Protein AF-A0A6V8P8J8-F1 (afdb_monomer_lite)

Organism: NCBI:txid2754717

Sequence (71 aa):
MRKANQLMDGGIVAIGNGPTALFEVCDLVRKGKARPALIIGVPVGFVGAAESKKELITLPVPFITNQGGKG

Secondary structure (DSSP, 8-state):
-TTTGGGTTTSEEEESS-HHHHHHHHHHHHTTS---SEEEE----SSSHHHHHHHHHTSSS-EEE-STT--

Structure (mmCIF, N/CA/C/O backbone):
data_AF-A0A6V8P8J8-F1
#
_entry.id   AF-A0A6V8P8J8-F1
#
loop_
_atom_site.group_PDB
_atom_site.id
_atom_site.type_symbol
_atom_site.label_atom_id
_atom_site.label_alt_id
_atom_site.label_comp_id
_atom_site.label_asym_id
_atom_site.label_entity_id
_atom_site.label_seq_id
_atom_site.pdbx_PDB_ins_code
_atom_site.Cartn_x
_atom_site.Cartn_y
_atom_site.Cartn_z
_atom_site.occupancy
_atom_site.B_iso_or_equiv
_atom_site.auth_seq_id
_atom_site.auth_comp_id
_atom_site.auth_asym_id
_atom_site.auth_atom_id
_atom_site.pdbx_PDB_model_num
ATOM 1 N N . MET A 1 1 ? 1.165 10.522 3.461 1.00 76.62 1 MET A N 1
ATOM 2 C CA . MET A 1 1 ? 0.364 9.724 4.419 1.00 76.62 1 MET A CA 1
ATOM 3 C C . MET A 1 1 ? 0.003 10.460 5.708 1.00 76.62 1 MET A C 1
ATOM 5 O O . MET A 1 1 ? -1.153 10.387 6.087 1.00 76.62 1 MET A O 1
ATOM 9 N N . ARG A 1 2 ? 0.902 11.232 6.343 1.00 74.25 2 ARG A N 1
ATOM 10 C CA . ARG A 1 2 ? 0.655 11.885 7.655 1.00 74.25 2 ARG A CA 1
ATOM 11 C C . ARG A 1 2 ? -0.685 12.626 7.813 1.00 74.25 2 ARG A C 1
ATOM 13 O O . ARG A 1 2 ? -1.345 12.441 8.824 1.00 74.25 2 ARG A O 1
ATOM 20 N N . LYS A 1 3 ? -1.114 13.412 6.817 1.00 80.00 3 LYS A N 1
ATOM 21 C CA . LYS A 1 3 ? -2.415 14.115 6.856 1.00 80.00 3 LYS A CA 1
ATOM 22 C C . LYS A 1 3 ? -3.619 13.172 6.742 1.00 80.00 3 LYS A C 1
ATOM 24 O O . LYS A 1 3 ? -4.644 13.421 7.353 1.00 80.00 3 LYS A O 1
ATOM 29 N N . ALA A 1 4 ? -3.485 12.098 5.966 1.00 81.38 4 ALA A N 1
ATOM 30 C CA . ALA A 1 4 ? -4.561 11.145 5.717 1.00 81.38 4 ALA A CA 1
ATOM 31 C C . ALA A 1 4 ? -4.669 10.066 6.804 1.00 81.38 4 ALA A C 1
ATOM 33 O O . ALA A 1 4 ? -5.640 9.326 6.794 1.00 81.38 4 ALA A O 1
ATOM 34 N N . ASN A 1 5 ? -3.698 9.959 7.725 1.00 82.25 5 ASN A N 1
ATOM 35 C CA . ASN A 1 5 ? -3.642 8.873 8.712 1.00 82.25 5 ASN A CA 1
ATOM 36 C C . ASN A 1 5 ? -4.932 8.759 9.535 1.00 82.25 5 ASN A C 1
ATOM 38 O O . ASN A 1 5 ? -5.416 7.663 9.774 1.00 82.25 5 ASN A O 1
ATOM 42 N N . GLN A 1 6 ? -5.521 9.900 9.898 1.00 86.19 6 GLN A N 1
ATOM 43 C CA . GLN A 1 6 ? -6.769 9.971 10.666 1.00 86.19 6 GLN A CA 1
ATOM 44 C C . GLN A 1 6 ? -8.002 9.461 9.901 1.00 86.19 6 GLN A C 1
ATOM 46 O O . GLN A 1 6 ? -9.042 9.245 10.508 1.00 86.19 6 GLN A O 1
ATOM 51 N N . LEU A 1 7 ? -7.893 9.279 8.583 1.00 90.75 7 LEU A N 1
ATOM 52 C CA . LEU A 1 7 ? -8.967 8.807 7.706 1.00 90.75 7 LEU A CA 1
ATOM 53 C C . LEU A 1 7 ? -8.770 7.348 7.266 1.00 90.75 7 LEU A C 1
ATOM 55 O O . LEU A 1 7 ? -9.572 6.832 6.493 1.00 90.75 7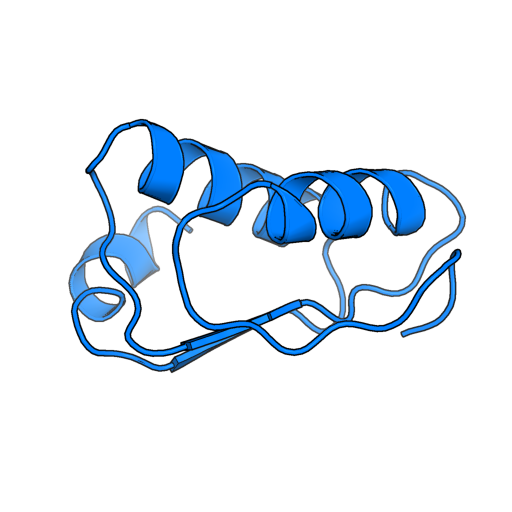 LEU A O 1
ATOM 59 N N . MET A 1 8 ? -7.677 6.698 7.683 1.00 92.31 8 MET A N 1
ATOM 60 C CA . MET A 1 8 ? -7.346 5.349 7.214 1.00 92.31 8 MET A CA 1
ATOM 61 C C . MET A 1 8 ? -8.106 4.267 7.963 1.00 92.31 8 MET A C 1
ATOM 63 O O . MET A 1 8 ? -8.399 3.235 7.371 1.00 92.31 8 MET A O 1
ATOM 67 N N . ASP A 1 9 ? -8.420 4.480 9.237 1.00 95.00 9 ASP A N 1
ATOM 68 C CA . ASP A 1 9 ? -9.068 3.464 10.059 1.00 95.00 9 ASP A CA 1
ATOM 69 C C . ASP A 1 9 ? -10.475 3.157 9.531 1.00 95.00 9 ASP A C 1
ATOM 71 O O . ASP A 1 9 ? -11.316 4.043 9.398 1.00 95.00 9 ASP A O 1
ATOM 75 N N . GLY A 1 10 ? -10.706 1.893 9.167 1.00 95.69 10 GLY A N 1
ATOM 76 C CA . GLY A 1 10 ? -11.942 1.438 8.522 1.00 95.69 10 GLY A CA 1
ATOM 77 C C . GLY A 1 10 ? -12.138 1.921 7.077 1.00 95.69 10 GLY A C 1
ATOM 78 O O . GLY A 1 10 ? -13.110 1.531 6.434 1.00 95.69 10 GLY A O 1
ATOM 79 N N . GLY A 1 11 ? -11.229 2.740 6.544 1.00 96.56 11 GLY A N 1
ATOM 80 C CA . GLY A 1 11 ? -11.298 3.284 5.191 1.00 96.56 11 GLY A CA 1
ATOM 81 C C . GLY A 1 11 ? -10.677 2.377 4.125 1.00 96.56 11 GLY A C 1
ATOM 82 O O . GLY A 1 11 ? -10.013 1.380 4.423 1.00 96.56 11 GLY A O 1
ATOM 83 N N . ILE A 1 12 ? -10.860 2.765 2.859 1.00 97.56 12 ILE A N 1
ATOM 84 C CA . ILE A 1 12 ? -10.161 2.174 1.711 1.00 97.56 12 ILE A CA 1
ATOM 85 C C . ILE A 1 12 ? -8.995 3.086 1.330 1.00 97.56 12 ILE A C 1
ATOM 87 O O . ILE A 1 12 ? -9.194 4.251 0.986 1.00 97.56 12 ILE A O 1
ATOM 91 N N . VAL A 1 13 ? -7.776 2.551 1.358 1.00 97.88 13 VAL A N 1
ATOM 92 C CA . VAL A 1 13 ? -6.562 3.284 0.978 1.00 97.88 13 VAL A CA 1
ATOM 93 C C . VAL A 1 13 ? -6.143 2.866 -0.425 1.00 97.88 13 VAL A C 1
ATOM 95 O O . VAL A 1 13 ? -5.738 1.727 -0.635 1.00 97.88 13 VAL A O 1
ATOM 98 N N . ALA A 1 14 ? -6.216 3.784 -1.390 1.00 98.00 14 ALA A N 1
ATOM 99 C CA . ALA A 1 14 ? -5.846 3.523 -2.780 1.00 98.00 14 ALA A CA 1
ATOM 100 C C . ALA A 1 14 ? -4.553 4.254 -3.170 1.00 98.00 14 ALA A C 1
ATOM 102 O O . ALA A 1 14 ? -4.487 5.483 -3.138 1.00 98.00 14 ALA A O 1
ATOM 103 N N . ILE A 1 15 ? -3.531 3.493 -3.566 1.00 97.88 15 ILE A N 1
ATOM 104 C CA . ILE A 1 15 ? -2.226 3.977 -4.021 1.00 97.88 15 ILE A CA 1
ATOM 105 C C . ILE A 1 15 ? -1.974 3.470 -5.444 1.00 97.88 15 ILE A C 1
ATOM 107 O O . ILE A 1 15 ? -1.620 2.310 -5.635 1.00 97.88 15 ILE A O 1
ATOM 111 N N . GLY A 1 16 ? -2.130 4.345 -6.441 1.00 96.31 16 GLY A N 1
ATOM 112 C CA . GLY A 1 16 ? -1.931 3.999 -7.860 1.00 96.31 16 GLY A CA 1
ATOM 113 C C . GLY A 1 16 ? -0.643 4.521 -8.503 1.00 96.31 16 GLY A C 1
ATOM 114 O O . GLY A 1 16 ? -0.376 4.230 -9.660 1.00 96.31 16 GLY A O 1
ATOM 115 N N . ASN A 1 17 ? 0.153 5.322 -7.789 1.00 95.44 17 ASN A N 1
ATOM 116 C CA . ASN A 1 17 ? 1.365 5.920 -8.357 1.00 95.44 17 ASN A CA 1
ATOM 117 C C . ASN A 1 17 ? 2.571 5.737 -7.435 1.00 95.44 17 ASN A C 1
ATOM 119 O O . ASN A 1 17 ? 3.435 4.925 -7.725 1.00 95.44 17 ASN A O 1
ATOM 123 N N . GLY A 1 18 ? 2.620 6.448 -6.305 1.00 94.94 18 GLY A N 1
ATOM 124 C CA . GLY A 1 18 ? 3.830 6.523 -5.482 1.00 94.94 18 GLY A CA 1
ATOM 125 C C . GLY A 1 18 ? 4.151 5.232 -4.717 1.00 94.94 18 GLY A C 1
ATOM 126 O O . GLY A 1 18 ? 3.459 4.953 -3.733 1.00 94.94 18 GLY A O 1
ATOM 127 N N . PRO A 1 19 ? 5.241 4.503 -5.042 1.00 97.50 19 PRO A N 1
ATOM 128 C CA . PRO A 1 19 ? 5.656 3.328 -4.271 1.00 97.50 19 PRO A CA 1
ATOM 129 C C . PRO A 1 19 ? 6.015 3.684 -2.824 1.00 97.50 19 PRO A C 1
ATOM 131 O O . PRO A 1 19 ? 5.697 2.950 -1.895 1.00 97.50 19 PRO A O 1
ATOM 134 N N . THR A 1 20 ? 6.604 4.865 -2.612 1.00 97.75 20 THR A N 1
ATOM 135 C CA . THR A 1 20 ? 6.915 5.413 -1.281 1.00 97.75 20 THR A CA 1
ATOM 136 C C . THR A 1 20 ? 5.674 5.630 -0.423 1.00 97.75 20 THR A C 1
ATOM 138 O O . THR A 1 20 ? 5.732 5.465 0.792 1.00 97.75 20 THR A O 1
ATOM 141 N N . ALA A 1 21 ? 4.534 5.956 -1.038 1.00 97.31 21 ALA A N 1
ATOM 142 C CA . ALA A 1 21 ? 3.277 6.070 -0.314 1.00 97.31 21 ALA A CA 1
ATOM 143 C C . ALA A 1 21 ? 2.779 4.694 0.141 1.00 97.31 21 ALA A C 1
ATOM 145 O O . ALA A 1 21 ? 2.304 4.577 1.267 1.00 97.31 21 ALA A O 1
ATOM 146 N N . LEU A 1 22 ? 2.931 3.661 -0.698 1.00 97.94 22 LEU A N 1
ATOM 147 C CA . LEU A 1 22 ? 2.578 2.295 -0.318 1.00 97.94 22 LEU A CA 1
ATOM 148 C C . LEU A 1 22 ? 3.499 1.770 0.793 1.00 97.94 22 LEU A C 1
ATOM 150 O O . LEU A 1 22 ? 2.995 1.236 1.774 1.00 97.94 22 LEU A O 1
ATOM 154 N N . PHE A 1 23 ? 4.810 2.009 0.705 1.00 98.25 23 PHE A N 1
ATOM 155 C CA . PHE A 1 23 ? 5.753 1.691 1.784 1.00 98.25 23 PHE A CA 1
ATOM 156 C C . PHE A 1 23 ? 5.348 2.317 3.123 1.00 98.25 23 PHE A C 1
ATOM 158 O O . PHE A 1 23 ? 5.280 1.631 4.138 1.00 98.25 23 PHE A O 1
ATOM 165 N N . GLU A 1 24 ? 5.017 3.608 3.125 1.00 97.62 24 GLU A N 1
ATOM 166 C CA . GLU A 1 24 ? 4.603 4.311 4.341 1.00 97.62 24 GLU A CA 1
ATOM 167 C C . GLU A 1 24 ? 3.280 3.762 4.906 1.00 97.62 24 GLU A C 1
ATOM 169 O O . GLU A 1 24 ? 3.138 3.638 6.119 1.00 97.62 24 GLU A O 1
ATOM 174 N N . VAL A 1 25 ? 2.310 3.393 4.057 1.00 97.12 25 VAL A N 1
ATOM 175 C CA . VAL A 1 25 ? 1.084 2.707 4.516 1.00 97.12 25 VAL A CA 1
ATOM 176 C C . VAL A 1 25 ? 1.430 1.384 5.181 1.00 97.12 25 VAL A C 1
ATOM 178 O O . VAL A 1 25 ? 0.939 1.109 6.275 1.00 97.12 25 VAL A O 1
ATOM 181 N N . CYS A 1 26 ? 2.278 0.578 4.540 1.00 97.88 26 CYS A N 1
ATOM 182 C CA . CYS A 1 26 ? 2.681 -0.718 5.065 1.00 97.88 26 CYS A CA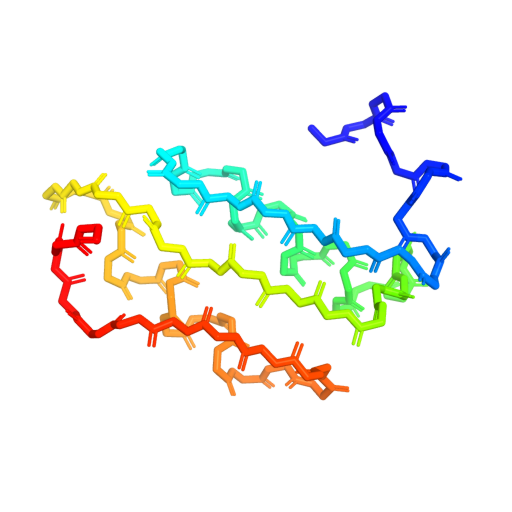 1
ATOM 183 C C . CYS A 1 26 ? 3.365 -0.588 6.431 1.00 97.88 26 CYS A C 1
ATOM 185 O O . CYS A 1 26 ? 3.044 -1.329 7.361 1.00 97.88 26 CYS A O 1
ATOM 187 N N . ASP A 1 27 ? 4.253 0.395 6.579 1.00 97.81 27 ASP A N 1
ATOM 188 C CA . ASP A 1 27 ? 4.922 0.701 7.841 1.00 97.81 27 ASP A CA 1
ATOM 189 C C . ASP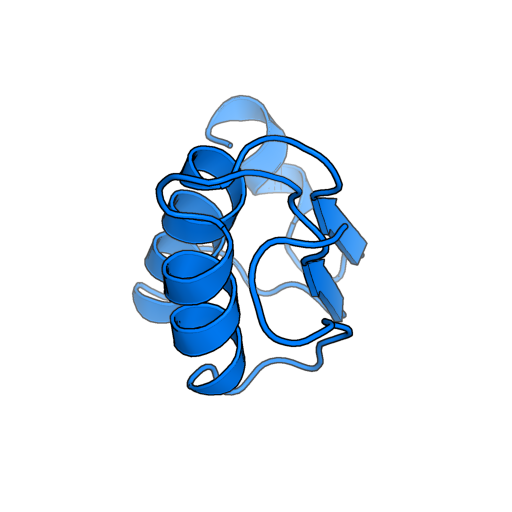 A 1 27 ? 3.936 1.144 8.937 1.00 97.81 27 ASP A C 1
ATOM 191 O O . ASP A 1 27 ? 4.000 0.654 10.067 1.00 97.81 27 ASP A O 1
ATOM 195 N N . LEU A 1 28 ? 2.975 2.014 8.610 1.00 96.50 28 LEU A N 1
ATOM 196 C CA . LEU A 1 28 ? 1.945 2.464 9.553 1.00 96.50 28 LEU A CA 1
ATOM 197 C C . LEU A 1 28 ? 1.048 1.314 10.024 1.00 96.50 28 LEU A C 1
ATOM 199 O O . LEU A 1 28 ? 0.775 1.212 11.222 1.00 96.50 28 LEU A O 1
ATOM 203 N N . VAL A 1 29 ? 0.639 0.427 9.114 1.00 96.88 29 VAL A N 1
ATOM 204 C CA . VAL A 1 29 ? -0.137 -0.778 9.441 1.00 96.88 29 VAL A CA 1
ATOM 205 C C . VAL A 1 29 ? 0.670 -1.711 10.340 1.00 96.88 29 VAL A C 1
ATOM 207 O O . VAL A 1 29 ? 0.180 -2.130 11.387 1.00 96.88 29 VAL A O 1
ATOM 210 N N . ARG A 1 30 ? 1.934 -1.985 9.994 1.00 96.69 30 ARG A N 1
ATOM 211 C CA . ARG A 1 30 ? 2.819 -2.849 10.791 1.00 96.69 30 ARG A CA 1
ATOM 212 C C . ARG A 1 30 ? 3.044 -2.303 12.202 1.00 96.69 30 ARG A C 1
ATOM 214 O O . ARG A 1 30 ? 3.111 -3.070 13.156 1.00 96.69 30 ARG A O 1
ATOM 221 N N . LYS A 1 31 ? 3.123 -0.978 12.345 1.00 96.12 31 LYS A N 1
ATOM 222 C CA . LYS A 1 31 ? 3.243 -0.281 13.637 1.00 96.12 31 LYS A CA 1
ATOM 223 C C . LYS A 1 31 ? 1.919 -0.165 14.401 1.00 96.12 31 LYS A C 1
ATOM 225 O O . LYS A 1 31 ? 1.908 0.436 15.473 1.00 96.12 31 LYS A O 1
ATOM 230 N N . GLY A 1 32 ? 0.812 -0.680 13.861 1.00 95.06 32 GLY A N 1
ATOM 231 C CA . GLY A 1 32 ? -0.517 -0.579 14.467 1.00 95.06 32 GLY A CA 1
ATOM 232 C C . GLY A 1 32 ? -1.076 0.847 14.510 1.00 95.06 32 GLY A C 1
ATOM 233 O O . GLY A 1 32 ? -1.961 1.130 15.311 1.00 95.06 32 GLY A O 1
ATOM 234 N N . LYS A 1 33 ? -0.551 1.757 13.680 1.00 95.06 33 LYS A N 1
ATOM 235 C CA . LYS A 1 33 ? -0.936 3.181 13.630 1.00 95.06 33 LYS A CA 1
ATOM 236 C C . LYS A 1 33 ? -2.015 3.495 12.592 1.00 95.06 33 LYS A C 1
ATOM 238 O O . LYS A 1 33 ? -2.473 4.636 12.542 1.00 95.06 33 LYS A O 1
ATOM 243 N N . ALA A 1 34 ? -2.364 2.511 11.766 1.00 95.62 34 ALA A N 1
ATOM 244 C CA . ALA A 1 34 ? -3.442 2.573 10.790 1.00 95.62 34 ALA A CA 1
ATOM 245 C C . ALA A 1 34 ? -4.093 1.191 10.651 1.00 95.62 34 ALA A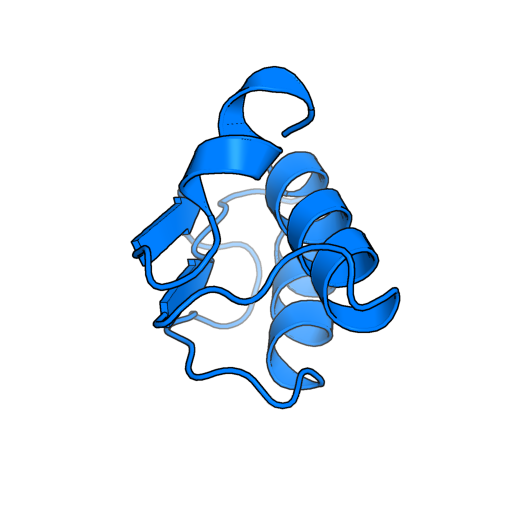 C 1
ATOM 247 O O . ALA A 1 34 ? -3.397 0.171 10.646 1.00 95.62 34 ALA A O 1
ATOM 248 N N . ARG A 1 35 ? -5.420 1.157 10.508 1.00 96.38 35 ARG A N 1
ATOM 249 C CA . ARG A 1 35 ? -6.221 -0.067 10.348 1.00 96.38 35 ARG A CA 1
ATOM 250 C C . ARG A 1 35 ? -7.198 0.060 9.167 1.00 96.38 35 ARG A C 1
ATOM 252 O O . ARG A 1 35 ? -8.408 0.139 9.392 1.00 96.38 35 ARG A O 1
ATOM 259 N N . PRO A 1 36 ? -6.705 0.106 7.914 1.00 97.75 36 PRO A N 1
ATOM 260 C CA . PRO A 1 36 ? -7.569 0.144 6.737 1.00 97.75 36 PRO A CA 1
ATOM 261 C C . PRO A 1 36 ? -8.488 -1.072 6.660 1.00 97.75 36 PRO A C 1
ATOM 263 O O . PRO A 1 36 ? -8.083 -2.180 7.006 1.00 97.75 36 PRO A O 1
ATOM 266 N N . ALA A 1 37 ? -9.702 -0.877 6.145 1.00 98.12 37 ALA A N 1
ATOM 267 C CA . ALA A 1 37 ? -10.577 -1.987 5.772 1.00 98.12 37 ALA A CA 1
ATOM 268 C C . ALA A 1 37 ? -10.083 -2.690 4.496 1.00 98.12 37 ALA A C 1
ATOM 270 O O . ALA A 1 37 ? -10.299 -3.887 4.321 1.00 98.12 37 ALA A O 1
ATOM 271 N N . LEU A 1 38 ? -9.414 -1.943 3.610 1.00 98.44 38 LEU A N 1
ATOM 272 C CA . LEU A 1 38 ? -8.837 -2.441 2.364 1.00 98.44 38 LEU A CA 1
ATOM 273 C C . LEU A 1 38 ? -7.687 -1.537 1.903 1.00 98.44 38 LEU A C 1
ATOM 275 O O . LEU A 1 38 ? -7.780 -0.310 1.990 1.00 98.44 38 LEU A O 1
ATOM 279 N N . ILE A 1 39 ? -6.640 -2.136 1.335 1.00 98.56 39 ILE A N 1
ATOM 280 C CA . ILE A 1 39 ? -5.575 -1.413 0.628 1.00 98.56 39 ILE A CA 1
ATOM 281 C C . ILE A 1 39 ? -5.564 -1.815 -0.852 1.00 98.56 39 ILE A C 1
ATOM 283 O O . ILE A 1 39 ? -5.371 -2.979 -1.188 1.00 98.56 39 ILE A O 1
ATOM 287 N N . ILE A 1 40 ? -5.715 -0.848 -1.756 1.00 98.69 40 ILE A N 1
ATOM 288 C CA . ILE A 1 40 ? -5.495 -1.029 -3.197 1.00 98.69 40 ILE A CA 1
ATOM 289 C C . ILE A 1 40 ? -4.104 -0.475 -3.512 1.00 98.69 40 ILE A C 1
ATOM 291 O O . ILE A 1 40 ? -3.924 0.736 -3.625 1.00 98.69 40 ILE A O 1
ATOM 295 N N . GLY A 1 41 ? -3.107 -1.352 -3.603 1.00 98.31 41 GLY A N 1
ATOM 296 C CA . GLY A 1 41 ? -1.712 -0.991 -3.850 1.00 98.31 41 GLY A CA 1
ATOM 297 C C . GLY A 1 41 ? -1.292 -1.370 -5.259 1.00 98.31 41 GLY A C 1
ATOM 298 O O . GLY A 1 41 ? -0.784 -2.465 -5.475 1.00 98.31 41 GLY A O 1
ATOM 299 N N . VAL A 1 42 ? -1.471 -0.460 -6.210 1.00 98.38 42 VAL A N 1
ATOM 300 C CA . VAL A 1 42 ? -1.107 -0.636 -7.624 1.00 98.38 42 VAL A CA 1
ATOM 301 C C . VAL A 1 42 ? -0.145 0.458 -8.123 1.00 98.38 42 VAL A C 1
ATOM 303 O O . VAL A 1 42 ? -0.387 1.063 -9.164 1.00 98.38 42 VAL A O 1
ATOM 306 N N . PRO A 1 43 ? 0.948 0.785 -7.394 1.00 98.00 43 PRO A N 1
ATOM 307 C CA . PRO A 1 43 ? 1.930 1.737 -7.895 1.00 98.00 43 PRO A CA 1
ATOM 308 C C . PRO A 1 43 ? 2.640 1.194 -9.143 1.00 98.00 43 PRO A C 1
ATOM 310 O O . PRO A 1 43 ? 3.047 0.029 -9.192 1.00 98.00 43 PRO A O 1
ATOM 313 N N . VAL A 1 44 ? 2.834 2.072 -10.126 1.00 97.62 44 VAL A N 1
ATOM 314 C CA . VAL A 1 44 ? 3.631 1.815 -11.330 1.00 97.62 44 VAL A CA 1
ATOM 315 C C . VAL A 1 44 ? 5.060 2.314 -11.135 1.00 97.62 44 VAL A C 1
ATOM 317 O O . VAL A 1 44 ? 5.296 3.333 -10.489 1.00 97.62 44 VAL A O 1
ATOM 320 N N . GLY A 1 45 ? 6.033 1.623 -11.722 1.00 95.25 45 GLY A N 1
ATOM 321 C CA . GLY A 1 45 ? 7.396 2.131 -11.810 1.00 95.25 45 GLY A CA 1
ATOM 322 C C . GLY A 1 45 ? 8.459 1.053 -11.937 1.00 95.25 45 GLY A C 1
ATOM 323 O O . GLY A 1 45 ? 8.220 -0.137 -11.741 1.00 95.25 45 GLY A O 1
ATOM 324 N N . PHE A 1 46 ? 9.672 1.508 -12.240 1.00 95.38 46 PHE A N 1
ATOM 325 C CA . PHE A 1 46 ? 10.865 0.663 -12.322 1.00 95.38 46 PHE A CA 1
ATOM 326 C C . PHE A 1 46 ? 11.643 0.593 -11.003 1.00 95.38 46 PHE A C 1
ATOM 328 O O . PHE A 1 46 ? 12.510 -0.260 -10.856 1.00 95.38 46 PHE A O 1
ATOM 335 N N . VAL A 1 47 ? 11.337 1.475 -10.045 1.00 96.50 47 VAL A N 1
ATOM 336 C CA . VAL A 1 47 ? 12.016 1.551 -8.745 1.00 96.50 47 VAL A CA 1
ATOM 337 C C . VAL A 1 47 ? 10.978 1.484 -7.632 1.00 96.50 47 VAL A C 1
ATOM 339 O O . VAL A 1 47 ? 10.089 2.330 -7.558 1.00 96.50 47 VAL A O 1
ATOM 342 N N . GLY A 1 48 ? 11.073 0.474 -6.768 1.00 97.19 48 GLY A N 1
ATOM 343 C CA . GLY A 1 48 ? 10.262 0.345 -5.555 1.00 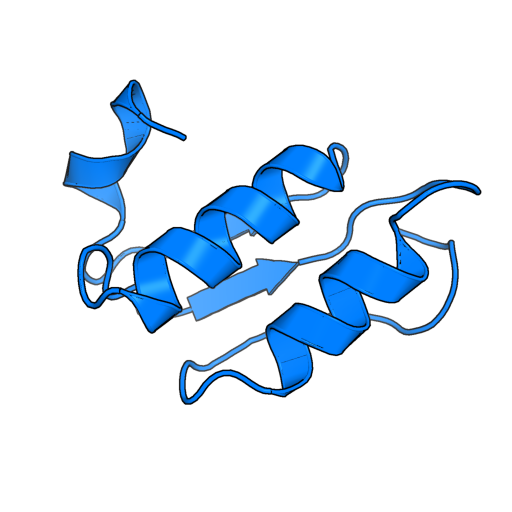97.19 48 GLY A CA 1
ATOM 344 C C . GLY A 1 48 ? 8.822 -0.133 -5.771 1.00 97.19 48 GLY A C 1
ATOM 345 O O . GLY A 1 48 ? 8.166 -0.518 -4.804 1.00 97.19 48 GLY A O 1
ATOM 346 N N . ALA A 1 49 ? 8.295 -0.119 -7.000 1.00 97.94 49 ALA A N 1
ATOM 347 C CA . ALA A 1 49 ? 6.925 -0.553 -7.285 1.00 97.94 49 ALA A CA 1
ATOM 348 C C . ALA A 1 49 ? 6.728 -2.044 -6.972 1.00 97.94 49 ALA A C 1
ATOM 350 O O . ALA A 1 49 ? 5.808 -2.411 -6.245 1.00 97.94 49 ALA A O 1
ATOM 351 N N . ALA A 1 50 ? 7.617 -2.909 -7.463 1.00 98.00 50 ALA A N 1
ATOM 352 C CA . ALA A 1 50 ? 7.527 -4.341 -7.197 1.00 98.00 50 ALA A CA 1
ATOM 353 C C . ALA A 1 50 ? 7.766 -4.658 -5.710 1.00 98.00 50 ALA A C 1
ATOM 355 O O . ALA A 1 50 ? 7.090 -5.510 -5.139 1.00 98.00 50 ALA A O 1
ATOM 356 N N . GLU A 1 51 ? 8.710 -3.964 -5.079 1.00 98.44 51 GLU A N 1
ATOM 357 C CA . GLU A 1 51 ? 9.109 -4.156 -3.685 1.00 98.44 51 GLU A CA 1
ATOM 358 C C . GLU A 1 51 ? 8.012 -3.712 -2.710 1.00 98.44 51 GLU A C 1
ATOM 360 O O . GLU A 1 51 ? 7.668 -4.460 -1.798 1.00 98.44 51 GLU A O 1
ATOM 365 N N . SER A 1 52 ? 7.398 -2.548 -2.935 1.00 98.38 52 SER A N 1
ATOM 366 C CA . SER A 1 52 ? 6.300 -2.051 -2.091 1.00 98.38 52 SER A CA 1
ATOM 367 C C . SER A 1 52 ? 5.066 -2.952 -2.150 1.00 98.38 52 SER A C 1
ATOM 369 O O . SER A 1 52 ? 4.426 -3.197 -1.128 1.00 98.38 52 SER A O 1
ATOM 371 N N . LYS A 1 53 ? 4.765 -3.524 -3.322 1.00 98.44 53 LYS A N 1
ATOM 372 C CA . LYS A 1 53 ? 3.676 -4.499 -3.487 1.00 98.44 53 LYS A CA 1
ATOM 373 C C . LYS A 1 53 ? 3.995 -5.839 -2.821 1.00 98.44 53 LYS A C 1
ATOM 375 O O . LYS A 1 53 ? 3.114 -6.431 -2.205 1.00 98.44 53 LYS A O 1
ATOM 380 N N . LYS A 1 54 ? 5.255 -6.293 -2.861 1.00 98.31 54 LYS A N 1
ATOM 381 C CA . LYS A 1 54 ? 5.705 -7.458 -2.074 1.00 98.31 54 LYS A CA 1
ATOM 382 C C . LYS A 1 54 ? 5.533 -7.221 -0.579 1.00 98.31 54 LYS A C 1
ATOM 384 O O . LYS A 1 54 ? 5.099 -8.127 0.121 1.00 98.31 54 LYS A O 1
ATOM 389 N N . GLU A 1 55 ? 5.830 -6.017 -0.101 1.00 98.12 55 GLU A N 1
ATOM 390 C CA . GLU A 1 55 ? 5.643 -5.675 1.305 1.00 98.12 55 GLU A CA 1
ATOM 391 C C . GLU A 1 55 ? 4.162 -5.686 1.706 1.00 98.12 55 GLU A C 1
ATOM 393 O O . GLU A 1 55 ? 3.825 -6.262 2.740 1.00 98.12 55 GLU A O 1
ATOM 398 N N . LEU A 1 56 ? 3.276 -5.140 0.866 1.00 98.50 56 LEU A N 1
ATOM 399 C CA . LEU A 1 56 ? 1.826 -5.165 1.087 1.00 98.50 56 LEU A CA 1
ATOM 400 C C . LEU A 1 56 ? 1.290 -6.591 1.289 1.00 98.50 56 LEU A C 1
ATOM 402 O O . LEU A 1 56 ? 0.500 -6.821 2.201 1.00 98.50 56 LEU A O 1
ATOM 406 N N . ILE A 1 57 ? 1.765 -7.555 0.492 1.00 98.12 57 ILE A N 1
ATOM 407 C CA . ILE A 1 57 ? 1.329 -8.963 0.550 1.00 98.12 57 ILE A CA 1
ATOM 408 C C . ILE A 1 57 ? 1.625 -9.614 1.913 1.00 98.12 57 ILE A C 1
ATOM 410 O O . ILE A 1 57 ? 0.965 -10.577 2.295 1.00 98.12 57 ILE A O 1
A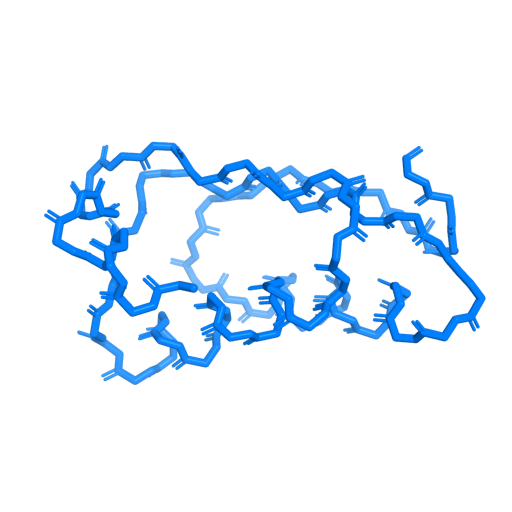TOM 414 N N . THR A 1 58 ? 2.596 -9.094 2.669 1.00 97.94 58 THR A N 1
ATOM 415 C CA . THR A 1 58 ? 2.967 -9.635 3.989 1.00 97.94 58 THR A CA 1
ATOM 416 C C . THR A 1 58 ? 2.059 -9.179 5.132 1.00 97.94 58 THR A C 1
ATOM 418 O O . THR A 1 58 ? 2.207 -9.663 6.255 1.00 97.94 58 THR A O 1
ATOM 421 N N . LEU A 1 59 ? 1.153 -8.229 4.891 1.00 97.44 59 LEU A N 1
ATOM 422 C CA . LEU A 1 59 ? 0.368 -7.604 5.951 1.00 97.44 59 LEU A CA 1
ATOM 423 C C . LEU A 1 59 ? -0.931 -8.367 6.240 1.00 97.44 59 LEU A C 1
ATOM 425 O O . LEU A 1 59 ? -1.581 -8.857 5.318 1.00 97.44 59 LEU A O 1
ATOM 429 N N . PRO A 1 60 ? -1.383 -8.394 7.506 1.00 95.62 60 PRO A N 1
ATOM 430 C CA . PRO A 1 60 ? -2.646 -9.015 7.897 1.00 95.62 60 PRO A CA 1
ATOM 431 C C . PRO A 1 60 ? -3.847 -8.079 7.641 1.00 95.62 60 PRO A C 1
ATOM 433 O O . PRO A 1 60 ? -4.690 -7.887 8.514 1.00 95.62 60 PRO A O 1
ATOM 436 N N . VAL A 1 61 ? -3.907 -7.445 6.467 1.00 97.06 61 VAL A N 1
ATOM 437 C CA . VAL A 1 61 ? -4.976 -6.516 6.054 1.00 97.06 61 VAL A CA 1
ATOM 438 C C . VAL A 1 61 ? -5.462 -6.921 4.661 1.00 97.06 61 VAL A C 1
ATOM 440 O O . VAL A 1 61 ? -4.619 -7.238 3.823 1.00 97.06 61 VAL A O 1
ATOM 443 N N . PRO A 1 62 ? -6.777 -6.910 4.367 1.00 98.50 62 PRO A N 1
ATOM 444 C CA . PRO A 1 62 ? -7.265 -7.163 3.013 1.00 98.50 62 PRO A CA 1
ATOM 445 C C . PRO A 1 62 ? -6.620 -6.224 1.986 1.00 98.50 62 PRO A C 1
ATOM 447 O O . PRO A 1 62 ? -6.512 -5.015 2.218 1.00 98.50 62 PRO A O 1
ATOM 450 N N . PHE A 1 63 ? -6.213 -6.759 0.833 1.00 98.56 63 PHE A N 1
ATOM 451 C CA . PHE A 1 63 ? -5.553 -5.966 -0.201 1.00 98.56 63 PHE A CA 1
ATOM 452 C C . PHE A 1 63 ? -5.897 -6.395 -1.632 1.00 98.56 63 PHE A C 1
ATOM 454 O O . PHE A 1 63 ? -6.279 -7.534 -1.890 1.00 98.56 63 PHE A O 1
ATOM 461 N N . ILE A 1 64 ? -5.695 -5.469 -2.573 1.00 98.62 64 ILE A N 1
ATOM 462 C CA . ILE A 1 64 ? -5.665 -5.708 -4.020 1.00 98.62 64 ILE A CA 1
ATOM 463 C C . ILE A 1 64 ? -4.345 -5.156 -4.556 1.00 98.62 64 ILE A C 1
ATOM 465 O O . ILE A 1 64 ? -3.989 -4.006 -4.293 1.00 98.62 64 ILE A O 1
ATOM 469 N N . THR A 1 65 ? -3.613 -5.972 -5.311 1.00 98.44 65 THR A N 1
ATOM 470 C CA . THR A 1 65 ? -2.348 -5.578 -5.938 1.00 98.44 65 THR A CA 1
ATOM 471 C C . THR A 1 65 ? -2.056 -6.439 -7.165 1.00 98.44 65 THR A C 1
ATOM 473 O O . THR A 1 65 ? -2.617 -7.524 -7.323 1.00 98.44 65 THR A O 1
ATOM 476 N N . ASN A 1 66 ? -1.159 -5.975 -8.027 1.00 96.94 66 ASN A N 1
ATOM 477 C CA . ASN A 1 66 ? -0.577 -6.743 -9.123 1.00 96.94 66 ASN A CA 1
ATOM 478 C C . ASN A 1 66 ? 0.924 -6.981 -8.880 1.00 96.94 66 ASN A C 1
ATOM 480 O O . ASN A 1 66 ? 1.569 -6.311 -8.076 1.00 96.94 66 ASN A O 1
ATOM 484 N N . GLN A 1 67 ? 1.524 -7.928 -9.600 1.00 94.75 67 GLN A N 1
ATOM 485 C CA . GLN A 1 67 ? 2.956 -8.220 -9.470 1.00 94.75 67 GLN A CA 1
ATOM 486 C C . GLN A 1 67 ? 3.813 -7.428 -10.473 1.00 94.75 67 GLN A C 1
ATOM 488 O O . GLN A 1 67 ? 3.345 -7.000 -11.528 1.00 94.75 67 GLN A O 1
ATOM 493 N N . GLY A 1 68 ? 5.099 -7.250 -10.151 1.00 94.81 68 GLY A N 1
ATOM 494 C CA . GLY A 1 68 ? 6.077 -6.578 -11.019 1.00 94.81 68 GLY A CA 1
ATOM 495 C C . GLY A 1 68 ? 5.978 -5.049 -10.996 1.00 94.81 68 GLY A C 1
ATOM 496 O O . GLY A 1 68 ? 5.456 -4.479 -10.048 1.00 94.81 68 GLY A O 1
ATOM 497 N N . GLY A 1 69 ? 6.500 -4.373 -12.022 1.00 94.44 69 GLY A N 1
ATOM 498 C CA . GLY A 1 69 ? 6.559 -2.901 -12.081 1.00 94.44 69 GLY A CA 1
ATOM 499 C C . GLY A 1 69 ? 5.337 -2.204 -12.694 1.00 94.44 69 GLY A C 1
ATOM 500 O O . GLY A 1 69 ? 5.297 -0.979 -12.753 1.00 94.44 69 GLY A O 1
ATOM 501 N N . LYS A 1 70 ? 4.345 -2.955 -13.184 1.00 95.06 70 LYS A N 1
ATOM 502 C CA . LYS A 1 70 ? 3.123 -2.366 -13.754 1.00 95.06 70 LYS A CA 1
ATOM 503 C C . LYS A 1 70 ? 2.216 -1.838 -12.636 1.00 95.06 70 LYS A C 1
ATOM 505 O O . LYS A 1 70 ? 2.229 -2.396 -11.541 1.00 95.06 70 LYS A O 1
ATOM 510 N N . GLY A 1 71 ? 1.469 -0.776 -12.926 1.00 86.31 71 GLY A N 1
ATOM 511 C CA . GLY A 1 71 ? 0.299 -0.358 -12.147 1.00 86.31 71 GLY A CA 1
ATOM 512 C C . GLY A 1 71 ? -0.905 -1.162 -12.589 1.00 86.31 71 GLY A C 1
ATOM 513 O O . GLY A 1 71 ? -1.022 -1.379 -13.814 1.00 86.31 71 GLY A O 1
#

InterPro domains:
  IPR003722 Cobalamin biosynthesis precorrin-8X methylmutase CobH/CbiC [PF02570] (1-71)
  IPR036588 Precorrin-8X methylmutase CobH/CbiC superfamily [G3DSA:3.40.50.10230] (1-71)
  IPR036588 Precorrin-8X methylmutase CobH/CbiC superfamily [SSF63965] (1-71)

Foldseek 3Di:
DVVCLVVAAQAEAEDAADLVVLQVVLVCQVVVSGHHQEYEQHHADDPNSQVSVVSVVPGPHHYHYDHDRGD

Radius of gyration: 10.85 Å; chains: 1; bounding box: 24×24×28 Å

pLDDT: mean 95.4, std 5.16, range [74.25, 98.69]